Protein AF-A0A8H8MQQ3-F1 (afdb_monomer_lite)

Foldseek 3Di:
DQVLLVVLVVCVVVVPDPLVVLQVVLVVCLVVVVCVVHPDSLSSLLSNLVSCLVVVVLVSNVSSLVVNCVVPVLDPSSLLSVLSSCVSVVVLVVSLVSLVCSCVPPNVLDPSSLVSNLVSCVVVVVLVVSLVSLVVVCVVVVVPPVSVVVSVVSVVVVVVVVVDDDDDDD

Radius of gyration: 18.77 Å; chains: 1; bounding box: 39×36×60 Å

Sequence (170 aa):
MTEVLQQFATYRSHGTRSSAEIVRWGEPLLESGKYTKGEDPWAFLEQLAFAALDTGRMDIADDCLVLLDAQFPDSPRVTVLKGQRLEADNMLQDALKMYVYYLTKEDESCVPVRKRLIATLRSLGKITEAAEELTKYLDTFYADVEGWMELADMYNECNMQVLSPCPFIS

pLDDT: mean 91.85, std 11.96, range [43.81, 98.44]

Secondary structure (DSSP, 8-state):
-HHHHHHHHHHHHHT---HHHHHHHHHHHHHTTGGGGSS-HHHHHHHHHHHHHHHT-HHHHHHHHHHHHHH-TT-HHHHHHHHHHHHHTT-HHHHHHHHHHHHHHT-TT-HHHHHHHHHHHHHTT-HHHHHHHHHHHHHH-TT-HHHHHHHHHHHHHHHHHHHS------

Structure (mmCIF, N/CA/C/O backbone):
data_AF-A0A8H8MQQ3-F1
#
_entry.id   AF-A0A8H8MQQ3-F1
#
loop_
_atom_site.group_PDB
_atom_site.id
_atom_site.type_symbol
_atom_site.label_atom_id
_atom_site.label_alt_id
_atom_site.label_comp_id
_atom_site.label_asym_id
_atom_site.label_entity_id
_atom_site.label_seq_id
_atom_site.pdbx_PDB_ins_code
_atom_site.Cartn_x
_atom_site.Cartn_y
_atom_site.Cartn_z
_atom_site.occupancy
_atom_site.B_iso_or_equiv
_atom_site.auth_seq_id
_atom_site.auth_comp_id
_atom_site.auth_asym_id
_atom_site.auth_atom_id
_atom_site.pdbx_PDB_model_num
ATOM 1 N N . MET A 1 1 ? -21.493 -8.073 17.291 1.00 60.22 1 MET A N 1
ATOM 2 C CA . MET A 1 1 ? -20.473 -6.994 17.354 1.00 60.22 1 MET A CA 1
ATOM 3 C C . MET A 1 1 ? -19.077 -7.571 17.527 1.00 60.22 1 MET A C 1
ATOM 5 O O . MET A 1 1 ? -18.267 -7.378 16.638 1.00 60.22 1 MET A O 1
ATOM 9 N N . THR A 1 2 ? -18.817 -8.339 18.589 1.00 75.25 2 THR A N 1
ATOM 10 C CA . THR A 1 2 ? -17.633 -9.218 18.686 1.00 75.25 2 THR A CA 1
ATOM 11 C C . THR A 1 2 ? -17.554 -10.208 17.523 1.00 75.25 2 THR A C 1
ATOM 13 O O . THR A 1 2 ? -16.483 -10.417 16.976 1.00 75.25 2 THR A O 1
ATOM 16 N N . GLU A 1 3 ? -18.703 -10.712 17.069 1.00 85.69 3 GLU A N 1
ATOM 17 C CA . GLU A 1 3 ? -18.803 -11.606 15.906 1.00 85.69 3 GLU A CA 1
ATOM 18 C C . GLU A 1 3 ? -18.238 -11.003 14.606 1.00 85.69 3 GLU A C 1
ATOM 20 O O . GLU A 1 3 ? -17.522 -11.688 13.888 1.00 85.69 3 GLU A O 1
ATOM 25 N N . VAL A 1 4 ? -18.459 -9.706 14.339 1.00 88.88 4 VAL A N 1
ATOM 26 C CA . VAL A 1 4 ? -17.914 -9.026 13.144 1.00 88.88 4 VAL A CA 1
ATOM 27 C C . VAL A 1 4 ? -16.392 -8.919 13.233 1.00 88.88 4 VAL A C 1
ATOM 29 O O . VAL A 1 4 ? -15.690 -9.220 12.274 1.00 88.88 4 VAL A O 1
ATOM 32 N N . LEU A 1 5 ? -15.863 -8.542 14.402 1.00 88.69 5 LEU A N 1
ATOM 33 C CA . LEU A 1 5 ? -14.416 -8.467 14.626 1.00 88.69 5 LEU A CA 1
ATOM 34 C C . LEU A 1 5 ? -13.755 -9.851 14.504 1.00 88.69 5 LEU A C 1
ATOM 36 O O . LEU A 1 5 ? -12.668 -9.969 13.939 1.00 88.69 5 LEU A O 1
ATOM 40 N N . GLN A 1 6 ? -14.432 -10.902 14.970 1.00 89.50 6 GLN A N 1
ATOM 41 C CA . GLN A 1 6 ? -13.978 -12.285 14.842 1.00 89.50 6 GLN A CA 1
ATOM 42 C C . GLN A 1 6 ? -14.044 -12.787 13.391 1.00 89.50 6 GLN A C 1
ATOM 44 O O . GLN A 1 6 ? -13.129 -13.467 12.920 1.00 89.50 6 GLN A O 1
ATOM 49 N N . GLN A 1 7 ? -15.082 -12.407 12.648 1.00 91.38 7 GLN A N 1
ATOM 50 C CA . GLN A 1 7 ? -15.190 -12.682 11.217 1.00 91.38 7 GLN A CA 1
ATOM 51 C C . GLN A 1 7 ? -14.057 -12.000 10.443 1.00 91.38 7 GLN A C 1
ATOM 53 O O . GLN A 1 7 ? -13.408 -12.632 9.614 1.00 91.38 7 GLN A O 1
ATOM 58 N N . PHE A 1 8 ? -13.746 -10.744 10.761 1.00 91.75 8 PHE A N 1
ATOM 59 C CA . PHE A 1 8 ? -12.646 -10.006 10.139 1.00 91.75 8 PHE A CA 1
ATOM 60 C C . PHE A 1 8 ? -11.291 -10.655 10.436 1.00 91.75 8 PHE A C 1
ATOM 62 O O . PHE A 1 8 ? -10.479 -10.819 9.526 1.00 91.75 8 PHE A O 1
ATOM 69 N N . ALA A 1 9 ? -11.073 -11.109 11.674 1.00 89.19 9 ALA A N 1
ATOM 70 C CA . ALA A 1 9 ? -9.895 -11.897 12.031 1.00 89.19 9 ALA A CA 1
ATOM 71 C C . ALA A 1 9 ? -9.800 -13.202 11.220 1.00 89.19 9 ALA A C 1
ATOM 73 O O . ALA A 1 9 ? -8.718 -13.561 10.760 1.00 89.19 9 ALA A O 1
ATOM 74 N N . THR A 1 10 ? -10.936 -13.859 10.973 1.00 91.62 10 THR A N 1
ATOM 75 C CA . THR A 1 10 ? -11.012 -15.058 10.124 1.00 91.62 10 THR A CA 1
ATOM 76 C C . THR A 1 10 ? -10.678 -14.740 8.665 1.00 91.62 10 THR A C 1
ATOM 78 O O . THR A 1 10 ? -9.965 -15.503 8.018 1.00 91.62 10 THR A O 1
ATOM 81 N N . TYR A 1 11 ? -11.137 -13.602 8.138 1.00 91.25 11 TYR A N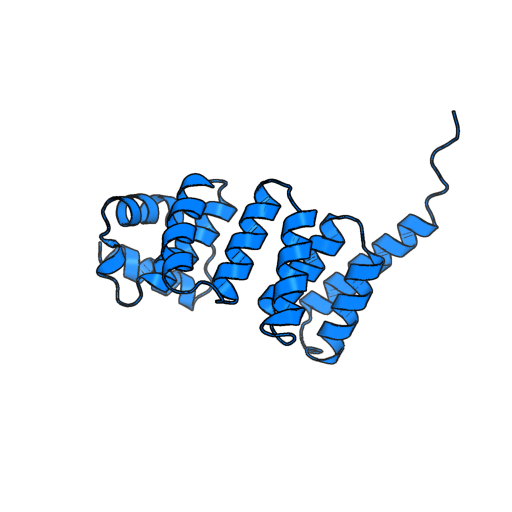 1
ATOM 82 C CA . TYR A 1 11 ? -10.764 -13.156 6.793 1.00 91.25 11 TYR A CA 1
ATOM 83 C C . TYR A 1 11 ? -9.257 -12.926 6.677 1.00 91.25 11 TYR A C 1
ATOM 85 O O . TYR A 1 11 ? -8.656 -13.358 5.697 1.00 91.25 11 TYR A O 1
ATOM 93 N N . ARG A 1 12 ? -8.626 -12.326 7.695 1.00 88.38 12 ARG A N 1
ATOM 94 C CA . ARG A 1 12 ? -7.167 -12.139 7.725 1.00 88.38 12 ARG A CA 1
ATOM 95 C C . ARG A 1 12 ? -6.417 -13.468 7.737 1.00 88.38 12 ARG A C 1
ATOM 97 O O . ARG A 1 12 ? -5.470 -13.622 6.975 1.00 88.38 12 ARG A O 1
ATOM 104 N N . SER A 1 13 ? -6.842 -14.432 8.558 1.00 88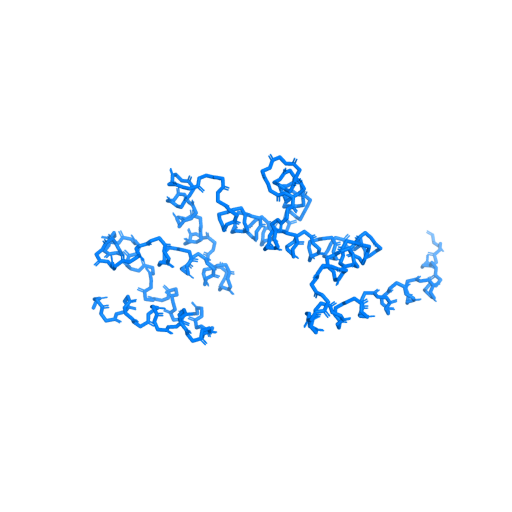.69 13 SER A N 1
ATOM 105 C CA . SER A 1 13 ? -6.141 -15.718 8.676 1.00 88.69 13 SER A CA 1
ATOM 106 C C . SER A 1 13 ? -6.216 -16.578 7.412 1.00 88.69 13 SER A C 1
ATOM 108 O O . SER A 1 13 ? -5.302 -17.358 7.161 1.00 88.69 13 SER A O 1
ATOM 110 N N . HIS A 1 14 ? -7.271 -16.420 6.609 1.00 89.12 14 HIS A N 1
ATOM 111 C CA . HIS A 1 14 ? -7.460 -17.156 5.356 1.00 89.12 14 HIS A CA 1
ATOM 112 C C . HIS A 1 14 ? -7.056 -16.361 4.105 1.00 89.12 14 HIS A C 1
ATOM 114 O O . HIS A 1 14 ? -7.147 -16.891 3.001 1.00 89.12 14 HIS A O 1
ATOM 120 N N . GLY A 1 15 ? -6.639 -15.097 4.246 1.00 84.12 15 GLY A N 1
ATOM 121 C CA . GLY A 1 15 ? -6.351 -14.224 3.102 1.00 84.12 15 GLY A CA 1
ATOM 122 C C . GLY A 1 15 ? -7.586 -13.890 2.254 1.00 84.12 15 GLY A C 1
ATOM 123 O O . GLY A 1 15 ? -7.463 -13.597 1.066 1.00 84.12 15 GLY A O 1
ATOM 124 N N . THR A 1 16 ? -8.789 -13.949 2.832 1.00 87.69 16 THR A N 1
ATOM 125 C CA . THR A 1 16 ? -10.043 -13.708 2.109 1.00 87.69 16 THR A CA 1
ATOM 126 C C . THR A 1 16 ? -10.190 -12.228 1.764 1.00 87.69 16 THR A C 1
ATOM 128 O O . THR A 1 16 ? -10.300 -11.380 2.653 1.00 87.69 16 THR A O 1
ATOM 131 N N . ARG A 1 17 ? -10.277 -11.909 0.468 1.00 85.12 17 ARG A N 1
ATOM 132 C CA . ARG A 1 17 ? -10.558 -10.547 -0.004 1.00 85.12 17 ARG A CA 1
ATOM 133 C C . ARG A 1 17 ? -12.067 -10.291 -0.010 1.00 85.12 17 ARG A C 1
ATOM 135 O O . ARG A 1 17 ? -12.767 -10.742 -0.909 1.00 85.12 17 ARG A O 1
ATOM 142 N N . SER A 1 18 ? -12.564 -9.563 0.991 1.00 93.00 18 SER A N 1
ATOM 143 C CA . SER A 1 18 ? -13.975 -9.146 1.093 1.00 93.00 18 SER A CA 1
ATOM 144 C C . SER A 1 18 ? -14.094 -7.646 1.394 1.00 93.00 18 SER A C 1
ATOM 146 O O . SER A 1 18 ? -14.719 -7.226 2.367 1.00 93.00 18 SER A O 1
ATOM 148 N N . SER A 1 19 ? -13.441 -6.812 0.577 1.00 95.00 19 SER A N 1
ATOM 149 C CA . SER A 1 19 ? -13.251 -5.379 0.856 1.00 95.00 19 SER A CA 1
ATOM 150 C C . SER A 1 19 ? -14.577 -4.624 1.047 1.00 95.00 19 SER A C 1
ATOM 152 O O . SER A 1 19 ? -14.720 -3.858 1.996 1.00 95.00 19 SER A O 1
ATOM 154 N N . ALA A 1 20 ? -15.594 -4.914 0.228 1.00 95.44 20 ALA A N 1
ATOM 155 C CA . ALA A 1 20 ? -16.914 -4.287 0.348 1.00 95.44 20 ALA A CA 1
ATOM 156 C C . ALA A 1 20 ? -17.636 -4.633 1.664 1.00 95.44 20 ALA A C 1
ATOM 158 O O . ALA A 1 20 ? -18.256 -3.763 2.276 1.00 95.44 20 ALA A O 1
ATOM 159 N N . GLU A 1 21 ? -17.556 -5.885 2.128 1.00 95.56 21 GLU A N 1
ATOM 160 C CA . GLU A 1 21 ? -18.148 -6.275 3.414 1.00 95.56 21 GLU A CA 1
ATOM 161 C C . GLU A 1 21 ? -17.365 -5.694 4.589 1.00 95.56 21 GLU A C 1
ATOM 163 O O . GLU A 1 21 ? -17.971 -5.236 5.558 1.00 95.56 21 GLU A O 1
ATOM 168 N N . ILE A 1 22 ? -16.031 -5.695 4.493 1.00 96.50 22 ILE A N 1
ATOM 169 C CA . ILE A 1 22 ? -15.155 -5.143 5.526 1.00 96.50 22 ILE A CA 1
ATOM 170 C C . ILE A 1 22 ? -15.475 -3.667 5.745 1.00 96.50 22 ILE A C 1
ATOM 172 O O . ILE A 1 22 ? -15.659 -3.255 6.884 1.00 96.50 22 ILE A O 1
ATOM 176 N N . VAL A 1 23 ? -15.620 -2.888 4.673 1.00 97.38 23 VAL A N 1
ATOM 177 C CA . VAL A 1 23 ? -16.010 -1.476 4.772 1.00 97.38 23 VAL A CA 1
ATOM 178 C C . VAL A 1 23 ? -17.417 -1.334 5.340 1.00 97.38 23 VAL A C 1
ATOM 180 O O . VAL A 1 23 ? -17.602 -0.636 6.334 1.00 97.38 23 VAL A O 1
ATOM 183 N N . ARG A 1 24 ? -18.395 -2.063 4.784 1.00 96.69 24 ARG A N 1
ATOM 184 C CA . ARG A 1 24 ? -19.802 -1.995 5.211 1.00 96.69 24 ARG A CA 1
ATOM 185 C C . ARG A 1 24 ? -19.983 -2.218 6.713 1.00 96.69 24 ARG A C 1
ATOM 187 O O . ARG A 1 24 ? -20.812 -1.556 7.333 1.00 96.69 24 ARG A O 1
ATOM 194 N N . TRP A 1 25 ? -19.271 -3.187 7.284 1.00 95.75 25 TRP A N 1
ATOM 195 C CA . TRP A 1 25 ? -19.401 -3.528 8.702 1.00 95.75 25 TRP A CA 1
ATOM 196 C C . TRP A 1 25 ? -18.345 -2.860 9.589 1.00 95.75 25 TRP A C 1
ATOM 198 O O . TRP A 1 25 ? -18.560 -2.738 10.795 1.00 95.75 25 TRP A O 1
ATOM 208 N N . GLY A 1 26 ? -17.226 -2.426 9.013 1.00 96.62 26 GLY A N 1
ATOM 209 C CA . GLY A 1 26 ? -16.125 -1.776 9.714 1.00 96.62 26 GLY A CA 1
ATOM 210 C C . GLY A 1 26 ? -16.357 -0.290 9.967 1.00 96.62 26 GLY A C 1
ATOM 211 O O . GLY A 1 26 ? -16.043 0.179 11.057 1.00 96.62 26 GLY A O 1
ATOM 212 N N . GLU A 1 27 ? -16.974 0.431 9.028 1.00 97.12 27 GLU A N 1
ATOM 213 C CA . GLU A 1 27 ? -17.255 1.870 9.154 1.00 97.12 27 GLU A CA 1
ATOM 214 C C . GLU A 1 27 ? -18.047 2.207 10.436 1.00 97.12 27 GLU A C 1
ATOM 216 O O . GLU A 1 27 ? -17.534 2.969 11.260 1.00 97.12 27 GLU A O 1
ATOM 221 N N . PRO A 1 28 ? -19.184 1.548 10.756 1.00 96.75 28 PRO A N 1
ATOM 222 C CA . PRO A 1 28 ? -19.896 1.829 12.006 1.00 96.75 28 PRO A CA 1
ATOM 223 C C . PRO A 1 28 ? -19.086 1.499 13.272 1.00 96.75 28 PRO A C 1
ATOM 225 O O . PRO A 1 28 ? -19.346 2.037 14.353 1.00 96.75 28 PRO A O 1
ATOM 228 N N . LEU A 1 29 ? -18.131 0.564 13.189 1.00 96.38 29 LEU A N 1
ATOM 229 C CA . LEU A 1 29 ? -17.261 0.205 14.314 1.00 96.38 29 LEU A CA 1
ATOM 230 C C . LEU A 1 29 ? -16.168 1.249 14.537 1.00 96.38 29 LEU A C 1
ATOM 232 O O . LEU A 1 29 ? -15.849 1.507 15.701 1.00 96.38 29 LEU A O 1
ATOM 236 N N . LEU A 1 30 ? -15.644 1.835 13.457 1.00 97.06 30 LEU A N 1
ATOM 237 C CA . LEU A 1 30 ? -14.709 2.956 13.480 1.00 97.06 30 LEU A CA 1
ATOM 238 C C . LEU A 1 30 ? -15.377 4.196 14.086 1.00 97.06 30 LEU A C 1
ATOM 240 O O . LEU A 1 30 ? -14.929 4.665 15.129 1.00 97.06 30 LEU A O 1
ATOM 244 N N . GLU A 1 31 ? -16.510 4.635 13.526 1.00 96.50 31 GLU A N 1
ATOM 245 C CA . GLU A 1 31 ? -17.246 5.828 13.981 1.00 96.50 31 GLU A CA 1
ATOM 246 C C . GLU A 1 31 ? -17.661 5.738 15.454 1.00 96.50 31 GLU A C 1
ATOM 248 O O . GLU A 1 31 ? -17.594 6.705 16.211 1.00 96.50 31 GLU A O 1
ATOM 253 N N . SER A 1 32 ? -18.095 4.550 15.886 1.00 95.44 32 SER A N 1
ATOM 254 C CA . SER A 1 32 ? -18.521 4.340 17.271 1.00 95.44 32 SER A CA 1
ATOM 255 C C . SER A 1 32 ? -17.372 4.048 18.242 1.00 95.44 32 SER A C 1
ATOM 257 O O . SER A 1 32 ? -17.629 3.859 19.434 1.00 95.44 32 SER A O 1
ATOM 259 N N . GLY A 1 33 ? -16.129 3.942 17.758 1.00 94.75 33 GLY A N 1
ATOM 260 C CA . GLY A 1 33 ? -14.947 3.587 18.551 1.00 94.75 33 GLY A CA 1
ATOM 261 C C . GLY A 1 33 ? -14.963 2.160 19.114 1.00 94.75 33 GLY A C 1
ATOM 262 O O . GLY A 1 33 ? -14.107 1.787 19.918 1.00 94.75 33 GLY A O 1
ATOM 263 N N . LYS A 1 34 ? -15.942 1.330 18.731 1.00 94.25 34 LYS A N 1
ATOM 264 C CA . LYS A 1 34 ? -16.151 -0.009 19.309 1.00 94.25 34 LYS A CA 1
ATOM 265 C C . LYS A 1 34 ? -15.146 -1.040 18.810 1.00 94.25 34 LYS A C 1
ATOM 267 O O . LYS A 1 34 ? -15.040 -2.099 19.426 1.00 94.25 34 LYS A O 1
ATOM 272 N N . TYR A 1 35 ? -14.395 -0.729 17.754 1.00 93.44 35 TYR A N 1
ATOM 273 C CA . TYR A 1 35 ? -13.282 -1.554 17.282 1.00 93.44 35 TYR A CA 1
ATOM 274 C C . TYR A 1 35 ? -12.224 -1.806 18.373 1.00 93.44 35 TYR A C 1
ATOM 276 O O . TYR A 1 35 ? -11.627 -2.878 18.412 1.00 93.44 35 TYR A O 1
ATOM 284 N N . THR A 1 36 ? -12.076 -0.877 19.325 1.00 93.38 36 THR A N 1
ATOM 285 C CA . THR A 1 36 ? -11.182 -0.986 20.496 1.00 93.38 36 THR A CA 1
ATOM 286 C C . THR A 1 36 ? -11.499 -2.160 21.425 1.00 93.38 36 THR A C 1
ATOM 288 O O . THR A 1 36 ? -10.664 -2.542 22.237 1.00 93.38 36 THR A O 1
ATOM 291 N N . LYS A 1 37 ? -12.698 -2.747 21.318 1.00 89.88 37 LYS A N 1
ATOM 292 C CA . LYS A 1 37 ? -13.113 -3.919 22.104 1.00 89.88 37 LYS A CA 1
ATOM 293 C C . LYS A 1 37 ? -12.653 -5.249 21.501 1.00 89.88 37 LYS A C 1
ATOM 295 O O . LYS A 1 37 ? -12.932 -6.293 22.087 1.00 89.88 37 LYS A O 1
ATOM 300 N N . GLY A 1 38 ? -12.045 -5.229 20.315 1.00 86.56 38 GLY A N 1
ATOM 301 C CA . GLY A 1 38 ? -11.443 -6.410 19.704 1.00 86.56 38 GLY A CA 1
ATOM 302 C C . GLY A 1 38 ? -10.122 -6.788 20.366 1.00 86.56 38 GLY A C 1
ATOM 303 O O . GLY A 1 38 ? -9.502 -5.970 21.036 1.00 86.56 38 GLY A O 1
ATOM 304 N N . GLU A 1 39 ? -9.681 -8.026 20.144 1.00 87.50 39 GLU A N 1
ATOM 305 C CA . GLU A 1 39 ? -8.377 -8.504 20.631 1.00 87.50 39 GLU A CA 1
ATOM 306 C C . GLU A 1 39 ? -7.208 -7.750 19.986 1.00 87.50 39 GLU A C 1
ATOM 308 O O . GLU A 1 39 ? -6.208 -7.483 20.645 1.00 87.50 39 GLU A O 1
ATOM 313 N N . ASP A 1 40 ? -7.359 -7.374 18.713 1.00 91.94 40 ASP A N 1
ATOM 314 C CA . ASP A 1 40 ? -6.367 -6.610 17.960 1.00 91.94 40 ASP A CA 1
ATOM 315 C C . ASP A 1 40 ? -7.043 -5.449 17.205 1.00 91.94 40 ASP A C 1
ATOM 317 O O . ASP A 1 40 ? -7.497 -5.614 16.061 1.00 91.94 40 ASP A O 1
ATOM 321 N N . PRO A 1 41 ? -7.180 -4.277 17.853 1.00 95.06 41 PRO A N 1
ATOM 322 C CA . PRO A 1 41 ? -7.809 -3.113 17.240 1.00 95.06 41 PRO A CA 1
ATOM 323 C C . PRO A 1 41 ? -6.969 -2.520 16.103 1.00 95.06 41 PRO A C 1
ATOM 325 O O . PRO A 1 41 ? -7.530 -1.914 15.193 1.00 95.06 41 PRO A O 1
ATOM 328 N N . TRP A 1 42 ? -5.650 -2.715 16.111 1.00 95.94 42 TRP A N 1
ATOM 329 C CA . TRP A 1 42 ? -4.753 -2.166 15.095 1.00 95.94 42 TRP A CA 1
ATOM 330 C C . TRP A 1 42 ? -4.817 -2.984 13.809 1.00 95.94 42 TRP A C 1
ATOM 332 O O . TRP A 1 42 ? -5.000 -2.412 12.739 1.00 95.94 42 TRP A O 1
ATOM 342 N N . ALA A 1 43 ? -4.816 -4.317 13.904 1.00 94.31 43 ALA A N 1
ATOM 343 C CA . ALA A 1 43 ? -5.051 -5.172 12.740 1.00 94.31 43 ALA A CA 1
ATOM 344 C C . ALA A 1 43 ? -6.443 -4.961 12.127 1.00 94.31 43 ALA A C 1
ATOM 346 O O . ALA A 1 43 ? -6.617 -5.123 10.918 1.00 94.31 43 ALA A O 1
ATOM 347 N N . PHE A 1 44 ? -7.444 -4.600 12.940 1.00 95.75 44 PHE A N 1
ATOM 348 C CA . PHE A 1 44 ? -8.739 -4.157 12.424 1.00 95.75 44 PHE A CA 1
ATOM 349 C C . PHE A 1 44 ? -8.607 -2.869 11.602 1.00 95.75 44 PHE A C 1
ATOM 351 O O . PHE A 1 44 ? -9.096 -2.840 10.475 1.00 95.75 44 PHE A O 1
ATOM 358 N N . LEU A 1 45 ? -7.945 -1.837 12.137 1.00 97.62 45 LEU A N 1
ATOM 359 C CA . LEU A 1 45 ? -7.762 -0.560 11.439 1.00 97.62 45 LEU A CA 1
ATOM 360 C C . LEU A 1 45 ? -6.966 -0.732 10.142 1.00 97.62 45 LEU A C 1
ATOM 362 O O . LEU A 1 45 ? -7.369 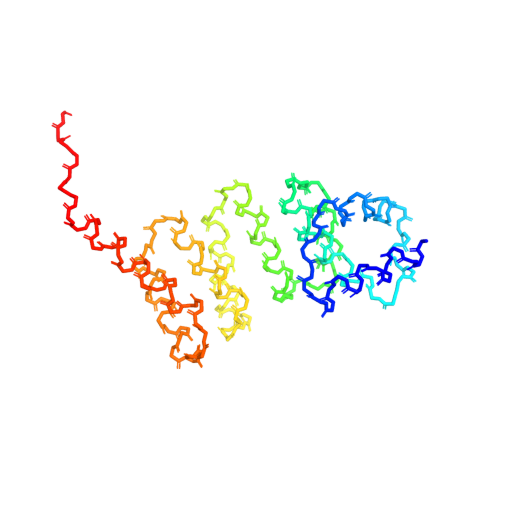-0.198 9.116 1.00 97.62 45 LEU A O 1
ATOM 366 N N . GLU A 1 46 ? -5.889 -1.521 10.154 1.00 96.38 46 GLU A N 1
ATOM 367 C CA . GLU A 1 46 ? -5.114 -1.833 8.947 1.00 96.38 46 GLU A CA 1
ATOM 368 C C . GLU A 1 46 ? -5.986 -2.509 7.882 1.00 96.38 46 GLU A C 1
ATOM 370 O O . GLU A 1 46 ? -6.006 -2.091 6.725 1.00 96.38 46 GLU A O 1
ATOM 375 N N . GLN A 1 47 ? -6.748 -3.538 8.268 1.00 96.00 47 GLN A N 1
ATOM 376 C CA . GLN A 1 47 ? -7.625 -4.252 7.341 1.00 96.00 47 GLN A CA 1
ATOM 377 C C . GLN A 1 47 ? -8.730 -3.351 6.783 1.00 96.00 47 GLN A C 1
ATOM 379 O O . GLN A 1 47 ? -9.042 -3.437 5.595 1.00 96.00 47 GLN A O 1
ATOM 384 N N . LEU A 1 48 ? -9.319 -2.500 7.626 1.00 97.50 48 LEU A N 1
ATOM 385 C CA . LEU A 1 48 ? -10.331 -1.542 7.202 1.00 97.50 48 LEU A CA 1
ATOM 386 C C . LEU A 1 48 ? -9.737 -0.505 6.244 1.00 97.50 48 LEU A C 1
ATOM 388 O O . LEU A 1 48 ? -10.350 -0.239 5.218 1.00 97.50 48 LEU A O 1
ATOM 392 N N . ALA A 1 49 ? -8.531 0.002 6.515 1.00 97.88 49 ALA A N 1
ATOM 393 C CA . ALA A 1 49 ? -7.840 0.943 5.638 1.00 97.88 49 ALA A CA 1
ATOM 394 C C . ALA A 1 49 ? -7.570 0.342 4.248 1.00 97.88 49 ALA A C 1
ATOM 396 O O . ALA A 1 49 ? -7.912 0.956 3.240 1.00 97.88 49 ALA A O 1
ATOM 397 N N . PHE A 1 50 ? -7.038 -0.884 4.168 1.00 96.19 50 PHE A N 1
ATOM 398 C CA . PHE A 1 50 ? -6.837 -1.560 2.878 1.00 96.19 50 PHE A CA 1
ATOM 399 C C . PHE A 1 50 ? -8.157 -1.804 2.137 1.00 96.19 50 PHE A C 1
ATOM 401 O O . PHE A 1 50 ? -8.248 -1.563 0.934 1.00 96.19 50 PHE A O 1
ATOM 408 N N . ALA A 1 51 ? -9.198 -2.246 2.845 1.00 97.19 51 ALA A N 1
ATOM 409 C CA . ALA A 1 51 ? -10.512 -2.462 2.250 1.00 97.19 51 ALA A CA 1
ATOM 410 C C . ALA A 1 51 ? -11.160 -1.153 1.759 1.00 97.19 51 ALA A C 1
ATOM 412 O O . ALA A 1 51 ? -11.854 -1.138 0.739 1.00 97.19 51 ALA A O 1
ATOM 413 N N . ALA A 1 52 ? -10.920 -0.052 2.467 1.00 98.00 52 ALA A N 1
ATOM 414 C CA . ALA A 1 52 ? -11.377 1.279 2.103 1.00 98.00 52 ALA A CA 1
ATOM 415 C C . ALA A 1 52 ? -10.669 1.790 0.837 1.00 98.00 52 ALA A C 1
ATOM 417 O O . ALA A 1 52 ? -11.347 2.218 -0.097 1.00 98.00 52 ALA A O 1
ATOM 418 N N . LEU A 1 53 ? -9.342 1.630 0.741 1.00 96.75 53 LEU A N 1
ATOM 419 C CA . LEU A 1 53 ? -8.578 1.923 -0.481 1.00 96.75 53 LEU A CA 1
ATOM 420 C C . LEU A 1 53 ? -9.092 1.107 -1.680 1.00 96.75 53 LEU A C 1
ATOM 422 O O . LEU A 1 53 ? -9.384 1.671 -2.731 1.00 96.75 53 LEU A O 1
ATOM 426 N N . ASP A 1 54 ? -9.291 -0.202 -1.498 1.00 95.31 54 ASP A N 1
ATOM 427 C CA . ASP A 1 54 ? -9.816 -1.118 -2.522 1.00 95.31 54 ASP A CA 1
ATOM 428 C C . ASP A 1 54 ? -11.198 -0.717 -3.066 1.00 95.31 54 ASP A C 1
ATOM 430 O O . ASP A 1 54 ? -11.529 -1.000 -4.217 1.00 95.31 54 ASP A O 1
ATOM 434 N N . THR A 1 55 ? -12.036 -0.116 -2.221 1.00 96.69 55 THR A N 1
ATOM 435 C CA . THR A 1 55 ? -13.421 0.256 -2.558 1.00 96.69 55 THR A CA 1
ATOM 436 C C . THR A 1 55 ? -13.574 1.731 -2.920 1.00 96.69 55 THR A C 1
ATOM 438 O O . THR A 1 55 ? -14.682 2.176 -3.216 1.00 96.69 55 THR A O 1
ATOM 441 N N . GLY A 1 56 ? -12.479 2.493 -2.913 1.00 95.88 56 GLY A N 1
ATOM 442 C CA . GLY A 1 56 ? -12.480 3.918 -3.224 1.00 95.88 56 GLY A CA 1
ATOM 443 C C . GLY A 1 56 ? -12.978 4.826 -2.089 1.00 95.88 56 GLY A C 1
ATOM 444 O O . GLY A 1 56 ? -13.200 6.014 -2.318 1.00 95.88 56 GLY A O 1
ATOM 445 N N . ARG A 1 57 ? -13.169 4.301 -0.873 1.00 97.75 57 ARG A N 1
ATOM 446 C CA . ARG A 1 57 ? -13.605 5.058 0.315 1.00 97.75 57 ARG A CA 1
ATOM 447 C C . ARG A 1 57 ? -12.414 5.705 1.022 1.00 97.75 57 ARG A C 1
ATOM 449 O O . ARG A 1 57 ? -11.994 5.273 2.092 1.00 97.75 57 ARG A O 1
ATOM 456 N N . MET A 1 58 ? -11.845 6.732 0.393 1.00 97.75 58 MET A N 1
ATOM 457 C CA . MET A 1 58 ? -10.643 7.410 0.899 1.00 97.75 58 MET A CA 1
ATOM 458 C C . MET A 1 58 ? -10.846 8.069 2.265 1.00 97.75 58 MET A C 1
ATOM 460 O O . MET A 1 58 ? -9.921 8.095 3.064 1.00 97.75 58 MET A O 1
ATOM 464 N N . ASP A 1 59 ? -12.064 8.523 2.551 1.00 97.88 59 ASP A N 1
ATOM 465 C CA . ASP A 1 59 ? -12.470 9.077 3.842 1.00 97.88 59 ASP A CA 1
ATOM 466 C C . ASP A 1 59 ? -12.207 8.101 5.000 1.00 97.88 59 ASP A C 1
ATOM 468 O O . ASP A 1 59 ? -11.539 8.445 5.971 1.00 97.88 59 ASP A O 1
ATOM 472 N N . ILE A 1 60 ? -12.633 6.844 4.849 1.00 98.31 60 ILE A N 1
ATOM 473 C CA . ILE A 1 60 ? -12.419 5.802 5.865 1.00 98.31 60 ILE A CA 1
ATOM 474 C C . ILE A 1 60 ? -10.936 5.423 5.960 1.00 98.31 60 ILE A C 1
ATOM 476 O O . ILE A 1 60 ? -10.425 5.157 7.053 1.00 98.31 60 ILE A O 1
ATOM 480 N N . ALA A 1 61 ? -10.242 5.364 4.818 1.00 98.25 61 ALA A N 1
ATOM 481 C CA . ALA A 1 61 ? -8.815 5.060 4.785 1.00 98.25 61 ALA A CA 1
ATOM 482 C C . ALA A 1 61 ? -8.002 6.124 5.540 1.00 98.25 61 ALA A C 1
ATOM 484 O O . ALA A 1 61 ? -7.130 5.766 6.333 1.00 98.25 61 ALA A O 1
ATOM 485 N N . ASP A 1 62 ? -8.327 7.402 5.337 1.00 98.25 62 ASP A N 1
ATOM 486 C CA . ASP A 1 62 ? -7.676 8.543 5.980 1.00 98.25 62 ASP A CA 1
ATOM 487 C C . ASP A 1 62 ? -7.932 8.551 7.498 1.00 98.25 62 ASP A C 1
ATOM 489 O O . ASP A 1 62 ? -6.982 8.682 8.274 1.00 98.25 62 ASP A O 1
ATOM 493 N N . ASP A 1 63 ? -9.167 8.290 7.943 1.00 98.31 63 ASP A N 1
ATOM 494 C CA . ASP A 1 63 ? -9.496 8.169 9.373 1.00 98.31 63 ASP A CA 1
ATOM 495 C C . ASP A 1 63 ? -8.699 7.046 10.058 1.00 98.31 63 ASP A C 1
ATOM 497 O O . ASP A 1 63 ? -8.148 7.21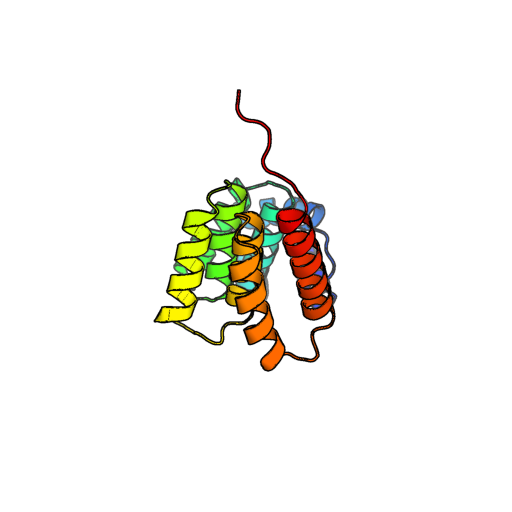6 11.152 1.00 98.31 63 ASP A O 1
ATOM 501 N N . CYS A 1 64 ? -8.591 5.888 9.401 1.00 98.31 64 CYS A N 1
ATOM 502 C CA . CYS A 1 64 ? -7.799 4.769 9.904 1.00 98.31 64 CYS A CA 1
ATOM 503 C C . CYS A 1 64 ? -6.299 5.104 9.925 1.00 98.31 64 CYS A C 1
ATOM 505 O O . CYS A 1 64 ? -5.609 4.774 10.892 1.00 98.31 64 CYS A O 1
ATOM 507 N N . LEU A 1 65 ? -5.795 5.774 8.885 1.00 97.88 65 LEU A N 1
ATOM 508 C CA . LEU A 1 65 ? -4.402 6.201 8.774 1.00 97.88 65 LEU A CA 1
ATOM 509 C C . LEU A 1 65 ? -4.006 7.175 9.880 1.00 97.88 65 LEU A C 1
ATOM 511 O O . LEU A 1 65 ? -2.940 6.996 10.458 1.00 97.88 65 LEU A O 1
ATOM 515 N N . VAL A 1 66 ? -4.851 8.151 10.226 1.00 98.00 66 VAL A N 1
ATOM 516 C CA . VAL A 1 66 ? -4.581 9.089 11.331 1.00 98.00 66 VAL A CA 1
ATOM 517 C C . VAL A 1 66 ? -4.341 8.339 12.643 1.00 98.00 66 VAL A C 1
ATOM 519 O O . VAL A 1 66 ? -3.393 8.635 13.371 1.00 98.00 66 VAL A O 1
ATOM 522 N N . LEU A 1 67 ? -5.174 7.339 12.937 1.00 98.06 67 LEU A N 1
ATOM 523 C CA . LEU A 1 67 ? -5.070 6.544 14.162 1.00 98.06 67 LEU A CA 1
ATOM 524 C C . LEU A 1 67 ? -3.841 5.629 14.158 1.00 98.06 67 LEU A C 1
ATOM 526 O O . LEU A 1 67 ? -3.150 5.515 15.171 1.00 98.06 67 LEU A O 1
ATOM 530 N N . LEU A 1 68 ? -3.570 4.976 13.026 1.00 98.06 68 LEU A N 1
ATOM 531 C CA . LEU A 1 68 ? -2.423 4.085 12.870 1.00 98.06 68 LEU A CA 1
ATOM 532 C C . LEU A 1 68 ? -1.100 4.849 12.921 1.00 98.06 68 LEU A C 1
ATOM 534 O O . LEU A 1 68 ? -0.162 4.390 13.564 1.00 98.06 68 LEU A O 1
ATOM 538 N N . ASP A 1 69 ? -1.032 6.017 12.288 1.00 96.75 69 ASP A N 1
ATOM 539 C CA . ASP A 1 69 ? 0.172 6.841 12.238 1.00 96.75 69 ASP A CA 1
ATOM 540 C C . ASP A 1 69 ? 0.517 7.454 13.593 1.00 96.75 69 ASP A C 1
ATOM 542 O O . ASP A 1 69 ? 1.679 7.490 13.987 1.00 96.75 69 ASP A O 1
ATOM 546 N N . ALA A 1 70 ? -0.499 7.869 14.354 1.00 97.25 70 ALA A N 1
ATOM 547 C CA . ALA A 1 70 ? -0.299 8.356 15.714 1.00 97.25 70 ALA A CA 1
ATOM 548 C C . ALA A 1 70 ? 0.316 7.285 16.632 1.00 97.25 70 ALA A C 1
ATOM 550 O O . ALA A 1 70 ? 1.061 7.613 17.556 1.00 97.25 70 ALA A O 1
ATOM 551 N N . GLN A 1 71 ? 0.003 6.010 16.385 1.00 97.38 71 GLN A N 1
ATOM 552 C CA . GLN A 1 71 ? 0.480 4.894 17.194 1.00 97.38 71 GLN A CA 1
ATOM 553 C C . GLN A 1 71 ? 1.796 4.289 16.674 1.00 97.38 71 GLN A C 1
ATOM 555 O O . GLN A 1 71 ? 2.621 3.846 17.477 1.00 97.38 71 GLN A O 1
ATOM 560 N N . PHE A 1 72 ? 1.989 4.242 15.353 1.00 95.69 72 PHE A N 1
ATOM 561 C CA . PHE A 1 72 ? 3.089 3.541 14.685 1.00 95.69 72 PHE A CA 1
ATOM 562 C C . PHE A 1 72 ? 3.663 4.342 13.495 1.00 95.69 72 PHE A C 1
ATOM 564 O O . PHE A 1 72 ? 3.609 3.862 12.358 1.00 95.69 72 PHE A O 1
ATOM 571 N N . PRO A 1 73 ? 4.239 5.533 13.732 1.00 89.62 73 PRO A N 1
ATOM 572 C CA . PRO A 1 73 ? 4.600 6.474 12.666 1.00 89.62 73 PRO A CA 1
ATOM 573 C C . PRO A 1 73 ? 5.595 5.918 11.634 1.00 89.62 73 PRO A C 1
ATOM 575 O O . PRO A 1 73 ? 5.458 6.178 10.439 1.00 89.62 73 PRO A O 1
ATOM 578 N N . ASP A 1 74 ? 6.536 5.078 12.076 1.00 87.81 74 ASP A N 1
ATOM 579 C CA . ASP A 1 74 ? 7.611 4.521 11.236 1.00 87.81 74 ASP A CA 1
ATOM 580 C C . ASP A 1 74 ? 7.368 3.048 10.854 1.00 87.81 74 ASP A C 1
ATOM 582 O O . ASP A 1 74 ? 8.256 2.331 10.380 1.00 87.81 74 ASP A O 1
ATOM 586 N N . SER A 1 75 ? 6.144 2.551 11.066 1.00 95.31 75 SER A N 1
ATOM 587 C CA . SER A 1 75 ? 5.806 1.175 10.711 1.00 95.31 75 SER A CA 1
ATOM 588 C C . SER A 1 75 ? 5.843 0.981 9.193 1.00 95.31 75 SER A C 1
ATOM 590 O O . SER A 1 75 ? 5.271 1.786 8.445 1.00 95.31 75 SER A O 1
ATOM 592 N N . PRO A 1 76 ? 6.419 -0.133 8.702 1.00 95.62 76 PRO A N 1
ATOM 593 C CA . PRO A 1 76 ? 6.410 -0.437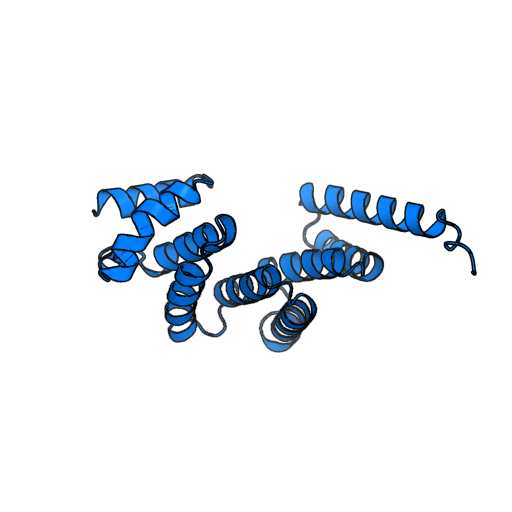 7.275 1.00 95.62 76 PRO A CA 1
ATOM 594 C C . PRO A 1 76 ? 4.981 -0.596 6.744 1.00 95.62 76 PRO A C 1
ATOM 596 O O . PRO A 1 76 ? 4.702 -0.251 5.598 1.00 95.62 76 PRO A O 1
ATOM 599 N N . ARG A 1 77 ? 4.043 -1.064 7.580 1.00 95.50 77 ARG A N 1
ATOM 600 C CA . ARG A 1 77 ? 2.634 -1.212 7.191 1.00 95.50 77 ARG A CA 1
ATOM 601 C C . ARG A 1 77 ? 1.939 0.137 7.027 1.00 95.50 77 ARG A C 1
ATOM 603 O O . ARG A 1 77 ? 1.222 0.333 6.050 1.00 95.50 77 ARG A O 1
ATOM 610 N N . VAL A 1 78 ? 2.200 1.075 7.940 1.00 96.88 78 VAL A N 1
ATOM 611 C CA . VAL A 1 78 ? 1.687 2.452 7.850 1.00 96.88 78 VAL A CA 1
ATOM 612 C C . VAL A 1 78 ? 2.287 3.161 6.638 1.00 96.88 78 VAL A C 1
ATOM 614 O O . VAL A 1 78 ? 1.561 3.806 5.887 1.00 96.88 78 VAL A O 1
ATOM 617 N N . THR A 1 79 ? 3.581 2.965 6.379 1.00 97.50 79 THR A N 1
ATOM 618 C CA . THR A 1 79 ? 4.261 3.503 5.191 1.00 97.50 79 THR A CA 1
ATOM 619 C C . THR A 1 79 ? 3.637 2.990 3.892 1.00 97.50 79 THR A C 1
ATOM 621 O O . THR A 1 79 ? 3.365 3.775 2.984 1.00 97.50 79 THR A O 1
ATOM 624 N N . VAL A 1 80 ? 3.359 1.684 3.800 1.00 97.94 80 VAL A N 1
ATOM 625 C CA . VAL A 1 80 ? 2.666 1.101 2.641 1.00 97.94 80 VAL A CA 1
ATOM 626 C C . VAL A 1 80 ? 1.281 1.724 2.460 1.00 97.94 80 VAL A C 1
ATOM 628 O O . VAL A 1 80 ? 0.986 2.175 1.355 1.00 97.94 80 VAL A O 1
ATOM 631 N N . LEU A 1 81 ? 0.472 1.819 3.522 1.00 97.50 81 LEU A N 1
ATOM 632 C CA . LEU A 1 81 ? -0.864 2.426 3.463 1.00 97.50 81 LEU A CA 1
ATOM 633 C C . LEU A 1 81 ? -0.818 3.896 3.022 1.00 97.50 81 LEU A C 1
ATOM 635 O O . LEU A 1 81 ? -1.565 4.282 2.126 1.00 97.50 81 LEU A O 1
ATOM 639 N N . LYS A 1 82 ? 0.084 4.704 3.593 1.00 97.56 82 LYS A N 1
ATOM 640 C CA . LYS A 1 82 ? 0.286 6.109 3.200 1.00 97.56 82 LYS A CA 1
ATOM 641 C C . LYS A 1 82 ? 0.671 6.235 1.729 1.00 97.56 82 LYS A C 1
ATOM 643 O O . LYS A 1 82 ? 0.112 7.058 1.010 1.00 97.56 82 LYS A O 1
ATOM 648 N N . GLY A 1 83 ? 1.606 5.406 1.269 1.00 97.81 83 GLY A N 1
ATOM 649 C CA . GLY A 1 83 ? 2.023 5.421 -0.126 1.00 97.81 83 GLY A CA 1
ATOM 650 C C . GLY A 1 83 ? 0.905 4.979 -1.075 1.00 97.81 83 GLY A C 1
ATOM 651 O O . GLY A 1 83 ? 0.654 5.663 -2.059 1.00 97.81 83 GLY A O 1
ATOM 652 N N . GLN A 1 84 ? 0.147 3.928 -0.747 1.00 97.56 84 GLN A N 1
ATOM 653 C CA . GLN A 1 84 ? -0.995 3.502 -1.566 1.00 97.56 84 GLN A CA 1
ATOM 654 C C . GLN A 1 84 ? -2.133 4.525 -1.569 1.00 97.56 84 GLN A C 1
ATOM 656 O O . GLN A 1 84 ? -2.823 4.684 -2.574 1.00 97.56 84 GLN A O 1
ATOM 661 N N . ARG A 1 85 ? -2.305 5.269 -0.474 1.00 97.81 85 ARG A N 1
ATOM 662 C CA . ARG A 1 85 ? -3.241 6.390 -0.417 1.00 97.81 85 ARG A CA 1
ATOM 663 C C . ARG A 1 85 ? -2.833 7.527 -1.360 1.00 97.81 85 ARG A C 1
ATOM 665 O O . ARG A 1 85 ? -3.702 8.063 -2.043 1.00 97.81 85 ARG A O 1
ATOM 672 N N . LEU A 1 86 ? -1.537 7.849 -1.440 1.00 98.06 86 LEU A N 1
ATOM 673 C CA . LEU A 1 86 ? -0.992 8.803 -2.418 1.00 98.06 86 LEU A CA 1
ATOM 674 C C . LEU A 1 86 ? -1.155 8.299 -3.857 1.00 98.06 86 LEU A C 1
ATOM 676 O O . LEU A 1 86 ? -1.529 9.060 -4.746 1.00 98.06 86 LEU A O 1
ATOM 680 N N . GLU A 1 87 ? -0.894 7.015 -4.098 1.00 97.31 87 GLU A N 1
ATOM 681 C CA . GLU A 1 87 ? -1.095 6.398 -5.411 1.00 97.31 87 GLU A CA 1
ATOM 682 C C . GLU A 1 87 ? -2.558 6.463 -5.860 1.00 97.31 87 GLU A C 1
ATOM 684 O O . GLU A 1 87 ? -2.816 6.723 -7.034 1.00 97.31 87 GLU A O 1
ATOM 689 N N . ALA A 1 88 ? -3.507 6.285 -4.937 1.00 96.06 88 ALA A N 1
ATOM 690 C CA . ALA A 1 88 ? -4.934 6.406 -5.221 1.00 96.06 88 ALA A CA 1
ATOM 691 C C . ALA A 1 88 ? -5.333 7.824 -5.681 1.00 96.06 88 ALA A C 1
ATOM 693 O O . ALA A 1 88 ? -6.232 7.962 -6.508 1.00 96.06 88 ALA A O 1
ATOM 694 N N . ASP A 1 89 ? -4.611 8.858 -5.230 1.00 96.25 89 ASP A N 1
ATOM 695 C CA . ASP A 1 89 ? -4.744 10.246 -5.707 1.00 96.25 89 ASP A CA 1
ATOM 696 C C . ASP A 1 89 ? -3.877 10.543 -6.945 1.00 96.25 89 ASP A C 1
ATOM 698 O O . ASP A 1 89 ? -3.710 11.697 -7.345 1.00 96.25 89 ASP A O 1
ATOM 702 N N . ASN A 1 90 ? -3.300 9.511 -7.569 1.00 96.31 90 ASN A N 1
ATOM 703 C CA . ASN A 1 90 ? -2.375 9.620 -8.696 1.00 96.31 90 ASN A CA 1
ATOM 704 C C . ASN A 1 90 ? -1.108 10.448 -8.375 1.00 96.31 90 ASN A C 1
ATOM 706 O O . ASN A 1 90 ? -0.408 10.924 -9.272 1.00 96.31 90 ASN A O 1
ATOM 710 N N . MET A 1 91 ? -0.755 10.586 -7.092 1.00 98.06 91 MET A N 1
ATOM 711 C CA . MET A 1 91 ? 0.459 11.260 -6.614 1.00 98.06 91 MET A CA 1
ATOM 712 C C . MET A 1 91 ? 1.663 10.304 -6.617 1.00 98.06 91 MET A C 1
ATOM 714 O O . MET A 1 91 ? 2.411 10.186 -5.644 1.00 98.06 91 MET A O 1
ATOM 718 N N . LEU A 1 92 ? 1.868 9.608 -7.739 1.00 98.12 92 LEU A N 1
ATOM 719 C CA . LEU A 1 92 ? 2.843 8.518 -7.868 1.00 98.12 92 LEU A CA 1
ATOM 720 C C . LEU A 1 92 ? 4.285 8.957 -7.564 1.00 98.12 92 LEU A C 1
ATOM 722 O O . LEU A 1 92 ? 5.054 8.202 -6.976 1.00 98.12 92 LEU A O 1
ATOM 726 N N . GLN A 1 93 ? 4.658 10.187 -7.926 1.00 98.19 93 GLN A N 1
ATOM 727 C CA . GLN A 1 93 ? 5.995 10.725 -7.645 1.00 98.19 93 GLN A CA 1
ATOM 728 C C . GLN A 1 93 ? 6.246 10.920 -6.147 1.00 98.19 93 GLN A C 1
ATOM 730 O O . GLN A 1 93 ? 7.365 10.718 -5.679 1.00 98.19 93 GLN A O 1
ATOM 735 N N . ASP A 1 94 ? 5.225 11.308 -5.386 1.00 98.31 94 ASP A N 1
ATOM 736 C CA . ASP A 1 94 ? 5.366 11.521 -3.948 1.00 98.31 94 ASP A CA 1
ATOM 737 C C . ASP A 1 94 ? 5.348 10.190 -3.193 1.00 98.31 94 ASP A C 1
ATOM 739 O O . ASP A 1 94 ? 6.166 9.997 -2.292 1.00 98.31 94 ASP A O 1
ATOM 743 N N . ALA A 1 95 ? 4.530 9.228 -3.640 1.00 98.44 95 ALA A N 1
ATOM 744 C CA . ALA A 1 95 ? 4.601 7.845 -3.169 1.00 98.44 95 ALA A CA 1
ATOM 745 C C . ALA A 1 95 ? 5.997 7.241 -3.411 1.00 98.44 95 ALA A C 1
ATOM 747 O O . ALA A 1 95 ? 6.601 6.676 -2.500 1.00 98.44 95 ALA A O 1
ATOM 748 N N . LEU A 1 96 ? 6.566 7.438 -4.608 1.00 98.38 96 LEU A N 1
ATOM 749 C CA . LEU A 1 96 ? 7.911 6.969 -4.944 1.00 98.38 96 LEU A CA 1
ATOM 750 C C . LEU A 1 96 ? 8.972 7.555 -4.002 1.00 98.38 96 LEU A C 1
ATOM 752 O O . LEU A 1 96 ? 9.773 6.810 -3.440 1.00 98.38 96 LEU A O 1
ATOM 756 N N . LYS A 1 97 ? 8.968 8.880 -3.793 1.00 98.25 97 LYS A N 1
ATOM 757 C CA . LYS A 1 97 ? 9.901 9.544 -2.864 1.00 98.25 97 LYS A CA 1
ATOM 758 C C . LYS A 1 97 ? 9.771 8.993 -1.447 1.00 98.25 97 LYS A C 1
ATOM 760 O O . LYS A 1 97 ? 10.790 8.787 -0.794 1.00 98.25 97 LYS A O 1
ATOM 765 N N . MET A 1 98 ? 8.544 8.751 -0.985 1.00 97.75 98 MET A N 1
ATOM 766 C CA . MET A 1 98 ? 8.278 8.182 0.335 1.00 97.75 98 MET A CA 1
ATOM 767 C C . MET A 1 98 ? 8.894 6.786 0.474 1.00 97.75 98 MET A C 1
ATOM 769 O O . MET A 1 98 ? 9.605 6.528 1.444 1.00 97.75 98 MET A O 1
ATOM 773 N N . TYR A 1 99 ? 8.687 5.906 -0.508 1.00 98.38 99 TYR A N 1
ATOM 774 C CA . TYR A 1 99 ? 9.251 4.556 -0.482 1.00 98.38 99 TYR A CA 1
ATOM 775 C C . TYR A 1 99 ? 10.779 4.555 -0.551 1.00 98.38 99 TYR A C 1
ATOM 777 O O . TYR A 1 99 ? 11.421 3.849 0.225 1.00 98.38 99 TYR A O 1
ATOM 785 N N . VAL A 1 100 ? 11.373 5.382 -1.418 1.00 97.88 100 VAL A N 1
ATOM 786 C CA . VAL A 1 100 ? 12.836 5.543 -1.488 1.00 97.88 100 VAL A CA 1
ATOM 787 C C . VAL A 1 100 ? 13.390 6.050 -0.159 1.00 97.88 100 VAL A C 1
ATOM 789 O O . VAL A 1 100 ? 14.392 5.525 0.325 1.00 97.88 100 VAL A O 1
ATOM 792 N N . TYR A 1 101 ? 12.742 7.049 0.447 1.00 97.38 101 TYR A N 1
ATOM 793 C CA . TYR A 1 101 ? 13.154 7.586 1.741 1.00 97.38 101 TYR A CA 1
ATOM 794 C C . TYR A 1 101 ? 13.142 6.499 2.817 1.00 97.38 101 TYR A C 1
ATOM 796 O O . TYR A 1 101 ? 14.161 6.303 3.476 1.00 97.38 101 TYR A O 1
ATOM 804 N N . TYR A 1 102 ? 12.044 5.747 2.933 1.00 97.56 102 TYR A N 1
ATOM 805 C CA . TYR A 1 102 ? 11.908 4.678 3.921 1.00 97.56 102 TYR A CA 1
ATOM 806 C C . TYR A 1 102 ? 12.983 3.597 3.758 1.00 97.56 102 TYR A C 1
ATOM 808 O O . TYR A 1 102 ? 13.679 3.268 4.715 1.00 97.56 102 TYR A O 1
ATOM 816 N N . LEU A 1 103 ? 13.188 3.097 2.535 1.00 96.81 103 LEU A N 1
ATOM 817 C CA . LEU A 1 103 ? 14.207 2.078 2.251 1.00 96.81 103 LEU A CA 1
ATOM 818 C C . LEU A 1 103 ? 15.637 2.592 2.478 1.00 96.81 103 LEU A C 1
ATOM 820 O O . LEU A 1 103 ? 16.541 1.812 2.742 1.00 96.81 103 LEU A O 1
ATOM 824 N N . THR A 1 104 ? 15.865 3.902 2.381 1.00 96.75 104 THR A N 1
ATOM 825 C CA . THR A 1 104 ? 17.198 4.489 2.589 1.00 96.75 104 THR A CA 1
ATOM 826 C C . THR A 1 104 ? 17.476 4.820 4.057 1.00 96.75 104 THR A C 1
ATOM 828 O O . THR A 1 104 ? 18.638 4.864 4.465 1.00 96.75 104 THR A O 1
ATOM 831 N N . LYS A 1 105 ? 16.442 5.156 4.836 1.00 96.00 105 LYS A N 1
ATOM 832 C CA . LYS A 1 105 ? 16.589 5.701 6.194 1.00 96.00 105 LYS A CA 1
ATOM 833 C C . LYS A 1 105 ? 16.195 4.735 7.297 1.00 96.00 105 LYS A C 1
ATOM 835 O O . LYS A 1 105 ? 16.865 4.742 8.324 1.00 96.00 105 LYS A O 1
ATOM 840 N N . GLU A 1 106 ? 15.182 3.912 7.062 1.00 94.75 106 GLU A N 1
ATOM 841 C CA . GLU A 1 106 ? 14.592 3.057 8.089 1.00 94.75 106 GLU A CA 1
ATOM 842 C C . GLU A 1 106 ? 15.026 1.599 7.920 1.00 94.75 106 GLU A C 1
ATOM 844 O O . GLU A 1 106 ? 15.754 1.063 8.753 1.00 94.75 106 GLU A O 1
ATOM 849 N N . ASP A 1 107 ? 14.623 0.956 6.822 1.00 94.31 107 ASP A N 1
ATOM 850 C CA . ASP A 1 107 ? 14.923 -0.457 6.570 1.00 94.31 107 ASP A CA 1
ATOM 851 C C . ASP A 1 107 ? 15.055 -0.735 5.073 1.00 94.31 107 ASP A C 1
ATOM 853 O O . ASP A 1 107 ? 14.065 -0.884 4.352 1.00 94.31 107 ASP A O 1
ATOM 857 N N . GLU A 1 108 ? 16.299 -0.865 4.614 1.00 93.81 108 GLU A N 1
ATOM 858 C CA . GLU A 1 108 ? 16.616 -1.227 3.233 1.00 93.81 108 GLU A CA 1
ATOM 859 C C . GLU A 1 108 ? 16.040 -2.597 2.866 1.00 93.81 108 GLU A C 1
ATOM 861 O O . GLU A 1 108 ? 15.581 -2.800 1.748 1.00 93.81 108 GLU A O 1
ATOM 866 N N . SER A 1 109 ? 15.981 -3.551 3.790 1.00 92.69 109 SER A N 1
ATOM 867 C CA . SER A 1 109 ? 15.512 -4.910 3.503 1.00 92.69 109 SER A CA 1
ATOM 868 C C . SER A 1 109 ? 13.984 -5.055 3.490 1.00 92.69 109 SER A C 1
ATOM 870 O O . SER A 1 109 ? 13.472 -6.150 3.241 1.00 92.69 109 SER A O 1
ATOM 872 N N . CYS A 1 110 ? 13.242 -3.961 3.704 1.00 96.12 110 CYS A N 1
ATOM 873 C CA . CYS A 1 110 ? 11.794 -3.984 3.854 1.00 96.12 110 CYS A CA 1
ATOM 874 C C . CYS A 1 110 ? 11.068 -4.409 2.564 1.00 96.12 110 CYS A C 1
ATOM 876 O O . CYS A 1 110 ? 10.796 -3.609 1.662 1.00 96.12 110 CYS A O 1
ATOM 878 N N . VAL A 1 111 ? 10.695 -5.689 2.492 1.00 95.50 111 VAL A N 1
ATOM 879 C CA . VAL A 1 111 ? 10.050 -6.291 1.313 1.00 95.50 111 VAL A CA 1
ATOM 880 C C . VAL A 1 111 ? 8.732 -5.613 0.918 1.00 95.50 111 VAL A C 1
ATOM 882 O O . VAL A 1 111 ? 8.582 -5.307 -0.266 1.00 95.50 111 VAL A O 1
ATOM 885 N N . PRO A 1 112 ? 7.773 -5.346 1.832 1.00 95.94 112 PRO A N 1
ATOM 886 C CA . PRO A 1 112 ? 6.499 -4.738 1.443 1.00 95.94 112 PRO A CA 1
ATOM 887 C C . PRO A 1 112 ? 6.672 -3.363 0.790 1.00 95.94 112 PRO A C 1
ATOM 889 O O . PRO A 1 112 ? 6.055 -3.086 -0.239 1.00 95.94 112 PRO A O 1
ATOM 892 N N . VAL A 1 113 ? 7.557 -2.529 1.344 1.00 97.94 113 VAL A N 1
ATOM 893 C CA . VAL A 1 113 ? 7.856 -1.194 0.808 1.00 97.94 113 VAL A CA 1
ATOM 894 C C . VAL A 1 113 ? 8.580 -1.300 -0.536 1.00 97.94 113 VAL A C 1
ATOM 896 O O . VAL A 1 113 ? 8.210 -0.603 -1.479 1.00 97.94 113 VAL A O 1
ATOM 899 N N . ARG A 1 114 ? 9.541 -2.223 -0.678 1.00 97.69 114 ARG A N 1
ATOM 900 C CA . ARG A 1 114 ? 10.239 -2.465 -1.952 1.00 97.69 114 ARG A CA 1
ATOM 901 C C . ARG A 1 114 ? 9.296 -2.940 -3.059 1.00 97.69 114 ARG A C 1
ATOM 903 O O . ARG A 1 114 ? 9.376 -2.439 -4.177 1.00 97.69 114 ARG A O 1
ATOM 910 N N . LYS A 1 115 ? 8.356 -3.845 -2.762 1.00 97.19 115 LYS A N 1
ATOM 911 C CA . LYS A 1 115 ? 7.338 -4.276 -3.739 1.00 97.19 115 LYS A CA 1
ATOM 912 C C . LYS A 1 115 ? 6.455 -3.112 -4.196 1.00 97.19 115 LYS A C 1
ATOM 914 O O . LYS A 1 115 ? 6.169 -3.006 -5.387 1.00 97.19 115 LYS A O 1
ATOM 919 N N . ARG A 1 116 ? 6.061 -2.211 -3.285 1.00 98.00 116 ARG A N 1
ATOM 920 C CA . ARG A 1 116 ? 5.330 -0.992 -3.670 1.00 98.00 116 ARG A CA 1
ATOM 921 C C . ARG A 1 116 ? 6.181 -0.040 -4.511 1.00 98.00 116 ARG A C 1
ATOM 923 O O . ARG A 1 116 ? 5.690 0.442 -5.523 1.00 98.00 116 ARG A O 1
ATOM 930 N N . LEU A 1 117 ? 7.455 0.167 -4.163 1.00 98.44 117 LEU A N 1
ATOM 931 C CA . LEU A 1 117 ? 8.395 0.963 -4.964 1.00 98.44 117 LEU A CA 1
ATOM 932 C C . LEU A 1 117 ? 8.441 0.476 -6.421 1.00 98.44 117 LEU A C 1
ATOM 934 O O . LEU A 1 117 ? 8.266 1.276 -7.338 1.00 98.44 117 LEU A O 1
ATOM 938 N N . ILE A 1 118 ? 8.631 -0.831 -6.623 1.00 98.06 118 ILE A N 1
ATOM 939 C CA . ILE A 1 118 ? 8.686 -1.465 -7.950 1.00 98.06 118 ILE A CA 1
ATOM 940 C C . ILE A 1 118 ? 7.378 -1.230 -8.722 1.00 98.06 118 ILE A C 1
ATOM 942 O O . ILE A 1 118 ? 7.410 -0.777 -9.868 1.00 98.06 118 ILE A O 1
ATOM 946 N N . ALA A 1 119 ? 6.225 -1.468 -8.088 1.00 97.56 119 ALA A N 1
ATOM 947 C CA . ALA A 1 119 ? 4.917 -1.249 -8.708 1.00 97.56 119 ALA A CA 1
ATOM 948 C C . ALA A 1 119 ? 4.695 0.224 -9.114 1.00 97.56 119 ALA A C 1
ATOM 950 O O . ALA A 1 119 ? 4.147 0.513 -10.184 1.00 97.56 119 ALA A O 1
ATOM 951 N N . THR A 1 120 ? 5.160 1.166 -8.293 1.00 98.31 120 THR A N 1
ATOM 952 C CA . THR A 1 120 ? 5.037 2.609 -8.551 1.00 98.31 120 THR A CA 1
ATOM 953 C C . THR A 1 120 ? 5.989 3.079 -9.646 1.00 98.31 120 THR A C 1
ATOM 955 O O . THR A 1 120 ? 5.590 3.890 -10.482 1.00 98.31 120 THR A O 1
ATOM 958 N N . LEU A 1 121 ? 7.208 2.530 -9.727 1.00 98.12 121 LEU A N 1
ATOM 959 C CA . LEU A 1 121 ? 8.113 2.752 -10.862 1.00 98.12 121 LEU A CA 1
ATOM 960 C C . LEU A 1 121 ? 7.473 2.291 -12.176 1.00 98.12 121 LEU A C 1
ATOM 962 O O . LEU A 1 121 ? 7.456 3.057 -13.143 1.00 98.12 121 LEU A O 1
ATOM 966 N N . ARG A 1 122 ? 6.883 1.086 -12.195 1.00 96.31 122 ARG A N 1
ATOM 967 C CA . ARG A 1 122 ? 6.169 0.573 -13.374 1.00 96.31 122 ARG A CA 1
ATOM 968 C C . ARG A 1 122 ? 5.011 1.494 -13.767 1.00 96.31 122 ARG A C 1
ATOM 970 O O . ARG A 1 122 ? 4.918 1.890 -14.924 1.00 96.31 122 ARG A O 1
ATOM 977 N N . SER A 1 123 ? 4.195 1.916 -12.799 1.00 95.94 123 SER A N 1
ATOM 978 C CA . SER A 1 123 ? 3.061 2.833 -13.019 1.00 95.94 123 SER A CA 1
ATOM 979 C C . SER A 1 123 ? 3.482 4.209 -13.557 1.00 95.94 123 SER A C 1
ATOM 981 O O . SER A 1 123 ? 2.733 4.843 -14.294 1.00 95.94 123 SER A O 1
ATOM 983 N N . LEU A 1 124 ? 4.695 4.668 -13.233 1.00 96.38 124 LEU A N 1
ATOM 984 C CA . LEU A 1 124 ? 5.290 5.897 -13.770 1.00 96.38 124 LEU A CA 1
ATOM 985 C C . LEU A 1 124 ? 5.890 5.732 -15.179 1.00 96.38 124 LEU A C 1
ATOM 987 O O . LEU A 1 124 ? 6.445 6.690 -15.717 1.00 96.38 124 LEU A O 1
ATOM 991 N N . GLY A 1 125 ? 5.830 4.533 -15.765 1.00 94.62 125 GLY A N 1
ATOM 992 C CA . GLY A 1 125 ? 6.461 4.210 -17.046 1.00 94.62 125 GLY A CA 1
ATOM 993 C C . GLY A 1 125 ? 7.982 4.051 -16.964 1.00 94.62 125 GLY A C 1
ATOM 994 O O . GLY A 1 125 ? 8.644 3.924 -17.993 1.00 94.62 125 GLY A O 1
ATOM 995 N N . LYS A 1 126 ? 8.559 4.024 -15.757 1.00 95.56 126 LYS A N 1
ATOM 996 C CA . LYS A 1 126 ? 9.994 3.818 -15.519 1.00 95.56 126 LYS A CA 1
ATOM 997 C C . LYS A 1 126 ? 10.328 2.325 -15.534 1.00 95.56 126 LYS A C 1
ATOM 999 O O . LYS A 1 126 ? 10.857 1.786 -14.564 1.00 95.56 126 LYS A O 1
ATOM 1004 N N . ILE A 1 127 ? 9.976 1.651 -16.629 1.00 95.19 127 ILE A N 1
ATOM 1005 C CA . ILE A 1 127 ? 9.996 0.183 -16.721 1.00 95.19 127 ILE A CA 1
ATOM 1006 C C . ILE A 1 127 ? 11.408 -0.376 -16.504 1.00 95.19 127 ILE A C 1
ATOM 1008 O O . ILE A 1 127 ? 11.568 -1.342 -15.766 1.00 95.19 127 ILE A O 1
ATOM 1012 N N . THR A 1 128 ? 12.442 0.266 -17.058 1.00 93.75 128 THR A N 1
ATOM 1013 C CA . THR A 1 128 ? 13.840 -0.153 -16.854 1.00 93.75 128 THR A CA 1
ATOM 1014 C C . THR A 1 128 ? 14.253 -0.089 -15.383 1.00 93.75 128 THR A C 1
ATOM 1016 O O . THR A 1 128 ? 14.784 -1.064 -14.862 1.00 93.75 128 THR A O 1
ATOM 1019 N N . GLU A 1 129 ? 13.951 1.018 -14.692 1.00 96.00 129 GLU A N 1
ATOM 1020 C CA . GLU A 1 129 ? 14.244 1.172 -13.258 1.00 96.00 129 GLU A CA 1
ATOM 1021 C C . GLU A 1 129 ? 13.476 0.129 -12.425 1.00 96.00 129 GLU A C 1
ATOM 1023 O O . GLU A 1 129 ? 14.031 -0.459 -11.498 1.00 96.00 129 GLU A O 1
ATOM 1028 N N . ALA A 1 130 ? 12.210 -0.136 -12.772 1.00 97.25 130 ALA A N 1
ATOM 1029 C CA . ALA A 1 130 ? 11.391 -1.148 -12.105 1.00 97.25 130 ALA A CA 1
ATOM 1030 C C . ALA A 1 130 ? 11.968 -2.563 -12.280 1.00 97.25 130 ALA A C 1
ATOM 1032 O O . ALA A 1 130 ? 12.064 -3.306 -11.304 1.00 97.25 130 ALA A O 1
ATOM 1033 N N . ALA A 1 131 ? 12.385 -2.920 -13.499 1.00 96.56 131 ALA A N 1
ATOM 1034 C CA . ALA A 1 131 ? 12.946 -4.230 -13.820 1.00 96.56 131 ALA A CA 1
ATOM 1035 C C . ALA A 1 131 ? 14.299 -4.464 -13.130 1.00 96.56 131 ALA A C 1
ATOM 1037 O O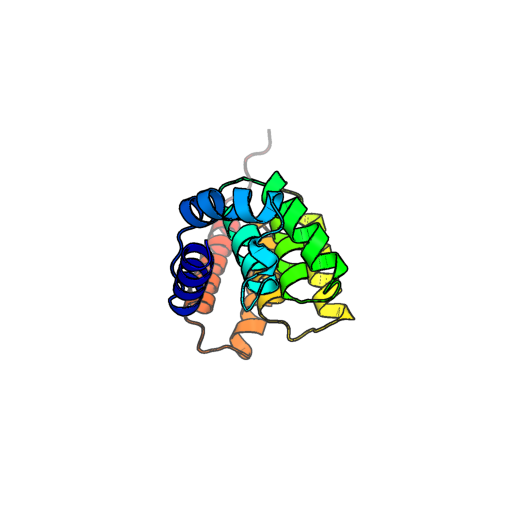 . ALA A 1 131 ? 14.538 -5.543 -12.585 1.00 96.56 131 ALA A O 1
ATOM 1038 N N . GLU A 1 132 ? 15.175 -3.455 -13.104 1.00 96.00 132 GLU A N 1
ATOM 1039 C CA . GLU A 1 132 ? 16.445 -3.516 -12.370 1.00 96.00 132 GLU A CA 1
ATOM 1040 C C . GLU A 1 132 ? 16.214 -3.744 -10.874 1.00 96.00 132 GLU A C 1
ATOM 1042 O O . GLU A 1 132 ? 16.876 -4.575 -10.252 1.00 96.00 132 GLU A O 1
ATOM 1047 N N . GLU A 1 133 ? 15.250 -3.033 -10.291 1.00 96.75 133 GLU A N 1
ATOM 1048 C CA . GLU A 1 133 ? 14.941 -3.144 -8.870 1.00 96.75 133 GLU A CA 1
ATOM 1049 C C . GLU A 1 133 ? 14.267 -4.479 -8.514 1.00 96.75 133 GLU A C 1
ATOM 1051 O O . GLU A 1 133 ? 14.592 -5.091 -7.493 1.00 96.75 133 GLU A O 1
ATOM 1056 N N . LEU A 1 134 ? 13.391 -4.982 -9.388 1.00 97.12 134 LEU A N 1
ATOM 1057 C CA . LEU A 1 134 ? 12.777 -6.302 -9.257 1.00 97.12 134 LEU A CA 1
ATOM 1058 C C . LEU A 1 134 ? 13.801 -7.434 -9.411 1.00 97.12 134 LEU A C 1
ATOM 1060 O O . LEU A 1 134 ? 13.726 -8.424 -8.687 1.00 97.12 134 LEU A O 1
ATOM 1064 N N . THR A 1 135 ? 14.799 -7.269 -10.280 1.00 96.50 135 THR A N 1
ATOM 1065 C CA . THR A 1 135 ? 15.903 -8.230 -10.420 1.00 96.50 135 THR A CA 1
ATOM 1066 C C . THR A 1 135 ? 16.682 -8.358 -9.110 1.00 96.50 135 THR A C 1
ATOM 1068 O O . THR A 1 135 ? 16.831 -9.464 -8.597 1.00 96.50 135 THR A O 1
ATOM 1071 N N . LYS A 1 136 ? 17.078 -7.232 -8.496 1.00 95.06 136 LYS A N 1
ATOM 1072 C CA . LYS A 1 136 ? 17.765 -7.238 -7.187 1.00 95.06 136 LYS A CA 1
ATOM 1073 C C . LYS A 1 136 ? 16.925 -7.898 -6.092 1.00 95.06 136 LYS A C 1
ATOM 1075 O O . LYS A 1 136 ? 17.454 -8.592 -5.226 1.00 95.06 136 LYS A O 1
ATOM 1080 N N . TYR A 1 137 ? 15.611 -7.667 -6.105 1.00 95.94 137 TYR A N 1
ATOM 1081 C CA . TYR A 1 137 ? 14.691 -8.330 -5.182 1.00 95.94 137 TYR A CA 1
ATOM 1082 C C . TYR A 1 137 ? 14.706 -9.855 -5.380 1.00 95.94 137 TYR A C 1
ATOM 1084 O O . TYR A 1 137 ? 14.855 -10.600 -4.410 1.00 95.94 137 TYR A O 1
ATOM 1092 N N . LEU A 1 138 ? 14.609 -10.327 -6.624 1.00 96.62 138 LEU A N 1
ATOM 1093 C CA . LEU A 1 138 ? 14.575 -11.753 -6.960 1.00 96.62 138 LEU A CA 1
ATOM 1094 C C . LEU A 1 138 ? 15.905 -12.475 -6.715 1.00 96.62 138 LEU A C 1
ATOM 1096 O O . LEU A 1 138 ? 15.880 -13.666 -6.407 1.00 96.62 138 LEU A O 1
ATOM 1100 N N . ASP A 1 139 ? 17.041 -11.772 -6.731 1.00 94.94 139 ASP A N 1
ATOM 1101 C CA . ASP A 1 139 ? 18.327 -12.335 -6.290 1.00 94.94 139 ASP A CA 1
ATOM 1102 C C . ASP A 1 139 ? 18.270 -12.811 -4.826 1.00 94.94 139 ASP A C 1
ATOM 1104 O O . ASP A 1 139 ? 18.927 -13.782 -4.447 1.00 94.94 139 ASP A O 1
ATOM 1108 N N . THR A 1 140 ? 17.450 -12.154 -3.997 1.00 93.94 140 THR A N 1
ATOM 1109 C CA . THR A 1 140 ? 17.225 -12.543 -2.595 1.00 93.94 140 THR A CA 1
ATOM 1110 C C . THR A 1 140 ? 16.027 -13.486 -2.447 1.00 93.94 140 THR A C 1
ATOM 1112 O O . THR A 1 140 ? 16.090 -14.469 -1.708 1.00 93.94 140 THR A O 1
ATOM 1115 N N . PHE A 1 141 ? 14.932 -13.215 -3.162 1.00 93.38 141 PHE A N 1
ATOM 1116 C CA . PHE A 1 141 ? 13.650 -13.920 -3.049 1.00 93.38 141 PHE A CA 1
ATOM 1117 C C . PHE A 1 141 ? 13.351 -14.775 -4.287 1.00 93.38 141 PHE A C 1
ATOM 1119 O O . PHE A 1 141 ? 12.259 -14.727 -4.848 1.00 93.38 141 PHE A O 1
ATOM 1126 N N . TYR A 1 142 ? 14.313 -15.602 -4.695 1.00 93.50 142 TYR A N 1
ATOM 1127 C CA . TYR A 1 142 ? 14.273 -16.376 -5.945 1.00 93.50 142 TYR A CA 1
ATOM 1128 C C . TYR A 1 142 ? 13.081 -17.343 -6.083 1.00 93.50 142 TYR A C 1
ATOM 1130 O O . TYR A 1 142 ? 12.788 -17.790 -7.190 1.00 93.50 142 TYR A O 1
ATOM 1138 N N . ALA A 1 143 ? 12.399 -17.681 -4.984 1.00 96.00 143 ALA A N 1
ATOM 1139 C CA . ALA A 1 143 ? 11.207 -18.530 -4.982 1.00 96.00 143 ALA A CA 1
ATOM 1140 C C . ALA A 1 143 ? 9.896 -17.773 -5.296 1.00 96.00 143 ALA A C 1
ATOM 1142 O O . ALA A 1 143 ? 8.843 -18.407 -5.381 1.00 96.00 143 ALA A O 1
ATOM 1143 N N . ASP A 1 144 ? 9.931 -16.444 -5.454 1.00 95.62 144 ASP A N 1
ATOM 1144 C CA . ASP A 1 144 ? 8.757 -15.635 -5.792 1.00 95.62 144 ASP A CA 1
ATOM 1145 C C . ASP A 1 144 ? 8.396 -15.772 -7.281 1.00 95.62 144 ASP A C 1
ATOM 1147 O O . ASP A 1 144 ? 8.878 -15.036 -8.143 1.00 95.62 144 ASP A O 1
ATOM 1151 N N . VAL A 1 145 ? 7.537 -16.749 -7.581 1.00 95.94 145 VAL A N 1
ATOM 1152 C CA . VAL A 1 145 ? 7.055 -17.021 -8.944 1.00 95.94 145 VAL A CA 1
ATOM 1153 C C . VAL A 1 145 ? 6.338 -15.807 -9.539 1.00 95.94 145 VAL A C 1
ATOM 1155 O O . VAL A 1 145 ? 6.524 -15.522 -10.719 1.00 95.94 145 VAL A O 1
ATOM 1158 N N . GLU A 1 146 ? 5.558 -15.072 -8.743 1.00 94.75 146 GLU A N 1
ATOM 1159 C CA . GLU A 1 146 ? 4.848 -13.878 -9.217 1.00 94.75 146 GLU A CA 1
ATOM 1160 C C . GLU A 1 146 ? 5.826 -12.773 -9.607 1.00 94.75 146 GLU A C 1
ATOM 1162 O O . GLU A 1 146 ? 5.669 -12.166 -10.665 1.00 94.75 146 GLU A O 1
ATOM 1167 N N . GLY A 1 147 ? 6.883 -12.576 -8.816 1.00 95.44 147 GLY A N 1
ATOM 1168 C CA . GLY A 1 147 ? 7.950 -11.636 -9.153 1.00 95.44 147 GLY A CA 1
ATOM 1169 C C . GLY A 1 147 ? 8.658 -11.981 -10.468 1.00 95.44 147 GLY A C 1
ATOM 1170 O O . GLY A 1 147 ? 8.929 -11.089 -11.268 1.00 95.44 147 GLY A O 1
ATOM 1171 N N . TRP A 1 148 ? 8.911 -13.264 -10.747 1.00 97.25 148 TRP A N 1
ATOM 1172 C CA . TRP A 1 148 ? 9.497 -13.679 -12.029 1.00 97.25 148 TRP A CA 1
ATOM 1173 C C . TRP A 1 148 ? 8.571 -13.438 -13.225 1.00 97.25 148 TRP A C 1
ATOM 1175 O O . TRP A 1 148 ? 9.045 -13.015 -14.281 1.00 97.25 148 TRP A O 1
ATOM 1185 N N . MET A 1 149 ? 7.267 -13.696 -13.077 1.00 96.44 149 MET A N 1
ATOM 1186 C CA . MET A 1 149 ? 6.285 -13.410 -14.133 1.00 96.44 149 MET A CA 1
ATOM 1187 C C . MET A 1 149 ? 6.212 -11.909 -14.421 1.00 96.44 149 MET A C 1
ATOM 1189 O O . MET A 1 149 ? 6.296 -11.496 -15.574 1.00 96.44 149 MET A O 1
ATOM 1193 N N . GLU A 1 150 ? 6.150 -11.098 -13.367 1.00 95.62 150 GLU A N 1
ATOM 1194 C CA . GLU A 1 150 ? 6.140 -9.639 -13.452 1.00 95.62 150 GLU A CA 1
ATOM 1195 C C . GLU A 1 150 ? 7.392 -9.098 -14.170 1.00 95.62 150 GLU A C 1
ATOM 1197 O O . GLU A 1 150 ? 7.292 -8.226 -15.035 1.00 95.62 150 GLU A O 1
ATOM 1202 N N . LEU A 1 151 ? 8.576 -9.649 -13.874 1.00 96.06 151 LEU A N 1
ATOM 1203 C CA . LEU A 1 151 ? 9.822 -9.263 -14.541 1.00 96.06 151 LEU A CA 1
ATOM 1204 C C . LEU A 1 151 ? 9.810 -9.615 -16.038 1.00 96.06 151 LEU A C 1
ATOM 1206 O O . LEU A 1 151 ? 10.266 -8.824 -16.867 1.00 96.06 151 LEU A O 1
ATOM 1210 N N . ALA A 1 152 ? 9.283 -10.788 -16.399 1.00 94.94 152 ALA A N 1
ATOM 1211 C CA . ALA A 1 152 ? 9.139 -11.187 -17.797 1.00 94.94 152 ALA A CA 1
ATOM 1212 C C . ALA A 1 152 ? 8.194 -10.242 -18.561 1.00 94.94 152 ALA A C 1
ATOM 1214 O O . ALA A 1 152 ? 8.506 -9.836 -19.684 1.00 94.94 152 ALA A O 1
ATOM 1215 N N . ASP A 1 153 ? 7.087 -9.837 -17.936 1.00 94.12 153 ASP A N 1
ATOM 1216 C CA . ASP A 1 153 ? 6.146 -8.871 -18.505 1.00 94.12 153 ASP A CA 1
ATOM 1217 C C . ASP A 1 153 ? 6.796 -7.496 -18.717 1.00 94.12 153 ASP A C 1
ATOM 1219 O O . ASP A 1 153 ? 6.672 -6.918 -19.800 1.00 94.12 153 ASP A O 1
ATOM 1223 N N . MET A 1 154 ? 7.576 -7.002 -17.749 1.00 93.94 154 MET A N 1
ATOM 1224 C CA . MET A 1 154 ? 8.334 -5.751 -17.900 1.00 93.94 154 MET A CA 1
ATOM 1225 C C . MET A 1 154 ? 9.328 -5.809 -19.070 1.00 93.94 154 MET A C 1
ATOM 1227 O O . MET A 1 154 ? 9.435 -4.854 -19.842 1.00 93.94 154 MET A O 1
ATOM 1231 N N . TYR A 1 155 ? 10.043 -6.925 -19.257 1.00 90.62 155 TYR A N 1
ATOM 1232 C CA . TYR A 1 155 ? 10.960 -7.069 -20.394 1.00 90.62 155 TYR A CA 1
ATOM 1233 C C . TYR A 1 155 ? 10.236 -7.100 -21.743 1.00 90.62 155 TYR A C 1
ATOM 1235 O O . TYR A 1 155 ? 10.744 -6.543 -22.723 1.00 90.62 155 TYR A O 1
ATOM 1243 N N . ASN A 1 156 ? 9.044 -7.697 -21.799 1.00 89.62 156 ASN A N 1
ATOM 1244 C CA . ASN A 1 156 ? 8.207 -7.659 -22.995 1.00 89.62 156 ASN A CA 1
ATOM 1245 C C . ASN A 1 156 ? 7.782 -6.220 -23.330 1.00 89.62 156 ASN A C 1
ATOM 1247 O O . ASN A 1 156 ? 7.872 -5.810 -24.490 1.00 89.62 156 ASN A O 1
ATOM 1251 N N . GLU A 1 157 ? 7.390 -5.428 -22.329 1.00 87.38 157 GLU A N 1
ATOM 1252 C CA . GLU A 1 157 ? 7.056 -4.008 -22.501 1.00 87.38 157 GLU A CA 1
ATOM 1253 C C . GLU A 1 157 ? 8.250 -3.181 -22.998 1.00 87.38 157 GLU A C 1
ATOM 1255 O O . GLU A 1 157 ? 8.111 -2.424 -23.963 1.00 87.38 157 GLU A O 1
ATOM 1260 N N . CYS A 1 158 ? 9.438 -3.371 -22.414 1.00 78.69 158 CYS A N 1
ATOM 1261 C CA . CYS A 1 158 ? 10.671 -2.719 -22.867 1.00 78.69 158 CYS A CA 1
ATOM 1262 C C . CYS A 1 158 ? 10.977 -3.031 -24.340 1.00 78.69 158 CYS A C 1
ATOM 1264 O O . CYS A 1 158 ? 11.286 -2.127 -25.118 1.00 78.69 158 CYS A O 1
ATOM 1266 N N . ASN A 1 159 ? 10.857 -4.297 -24.754 1.00 72.12 159 ASN A N 1
ATOM 1267 C CA . ASN A 1 159 ? 11.112 -4.693 -26.139 1.00 72.12 159 ASN A CA 1
ATOM 1268 C C . ASN A 1 159 ? 10.100 -4.063 -27.117 1.00 72.12 159 ASN A C 1
ATOM 1270 O O . ASN A 1 159 ? 10.470 -3.643 -28.213 1.00 72.12 159 ASN A O 1
ATOM 1274 N N . MET A 1 160 ? 8.831 -3.922 -26.716 1.00 63.22 160 MET A N 1
ATOM 1275 C CA . MET A 1 160 ? 7.822 -3.223 -27.523 1.00 63.22 160 MET A CA 1
ATOM 1276 C C . MET A 1 160 ? 8.074 -1.711 -27.634 1.00 63.22 160 MET A C 1
ATOM 1278 O O . MET A 1 160 ? 7.807 -1.132 -28.689 1.00 63.22 160 MET A O 1
ATOM 1282 N N . GLN A 1 161 ? 8.617 -1.064 -26.597 1.00 58.12 161 GLN A N 1
ATOM 1283 C CA . GLN A 1 161 ? 9.013 0.350 -26.669 1.00 58.12 161 GLN A CA 1
ATOM 1284 C C . GLN A 1 161 ? 10.168 0.572 -27.653 1.00 58.12 161 GLN A C 1
ATOM 1286 O O . GLN A 1 161 ? 10.146 1.543 -28.405 1.00 58.12 161 GLN A O 1
ATOM 1291 N N . VAL A 1 162 ? 11.135 -0.349 -27.713 1.00 58.38 162 VAL A N 1
ATOM 1292 C CA . VAL A 1 162 ? 12.247 -0.293 -28.682 1.00 58.38 162 VAL A CA 1
ATOM 1293 C C . VAL A 1 162 ? 11.759 -0.494 -30.125 1.00 58.38 162 VAL A C 1
ATOM 1295 O O . VAL A 1 162 ? 12.319 0.086 -31.054 1.00 58.38 162 VAL A O 1
ATOM 1298 N N . LEU A 1 163 ? 10.705 -1.291 -30.325 1.00 54.31 163 LEU A N 1
ATOM 1299 C CA . LEU A 1 163 ? 10.127 -1.580 -31.643 1.00 54.31 163 LEU A CA 1
ATOM 1300 C C . LEU A 1 163 ? 9.063 -0.572 -32.103 1.00 54.31 163 LEU A C 1
ATOM 1302 O O . LEU A 1 163 ? 8.643 -0.643 -33.256 1.00 54.31 163 LEU A O 1
ATOM 1306 N N . SER A 1 164 ? 8.638 0.361 -31.247 1.00 44.34 164 SER A N 1
ATOM 1307 C CA . SER A 1 164 ? 7.734 1.454 -31.617 1.00 44.34 164 SER A CA 1
ATOM 1308 C C . SER A 1 164 ? 8.560 2.604 -32.211 1.00 44.34 164 SER A C 1
ATOM 1310 O O . SER A 1 164 ? 9.215 3.324 -31.456 1.00 44.34 164 SER A O 1
ATOM 1312 N N . PRO A 1 165 ? 8.575 2.822 -33.544 1.00 46.31 165 PRO A N 1
ATOM 1313 C CA . PRO A 1 165 ? 9.219 4.003 -34.099 1.00 46.31 165 PRO A CA 1
ATOM 1314 C C . PRO A 1 165 ? 8.442 5.225 -33.603 1.00 46.31 165 PRO A C 1
ATOM 1316 O O . PRO A 1 165 ? 7.210 5.198 -33.588 1.00 46.31 165 PRO A O 1
ATOM 1319 N N . CYS A 1 166 ? 9.158 6.273 -33.188 1.00 48.91 166 CYS A N 1
ATOM 1320 C CA . CYS A 1 166 ? 8.606 7.549 -32.728 1.00 48.91 166 CYS A CA 1
ATOM 1321 C C . CYS A 1 166 ? 7.311 7.935 -33.471 1.00 48.91 166 CYS A C 1
ATOM 1323 O O . CYS A 1 166 ? 7.299 7.887 -34.708 1.00 48.91 166 CYS A O 1
ATOM 1325 N N . PRO A 1 167 ? 6.241 8.371 -32.774 1.00 49.25 167 PRO A N 1
ATOM 1326 C CA . PRO A 1 167 ? 5.103 8.940 -33.468 1.00 49.25 167 PRO A CA 1
ATOM 1327 C C . PRO A 1 167 ? 5.592 10.174 -34.228 1.00 49.25 167 PRO A C 1
ATOM 1329 O O . PRO A 1 167 ? 6.384 10.974 -33.728 1.00 49.25 167 PRO A O 1
ATOM 1332 N N . PHE A 1 168 ? 5.171 10.231 -35.483 1.00 45.50 168 PHE A N 1
ATOM 1333 C CA . PHE A 1 168 ? 5.558 11.199 -36.490 1.00 45.50 168 PHE A CA 1
ATOM 1334 C C . PHE A 1 168 ? 5.656 12.633 -35.958 1.00 45.50 168 PHE A C 1
ATOM 1336 O O . PHE A 1 168 ? 4.766 13.131 -35.273 1.00 45.50 168 PHE A O 1
ATOM 1343 N N . ILE A 1 169 ? 6.733 13.296 -36.379 1.00 45.28 169 ILE A N 1
ATOM 1344 C CA . ILE A 1 169 ? 6.828 14.750 -36.485 1.00 45.28 169 ILE A CA 1
ATOM 1345 C C . ILE A 1 169 ? 5.595 15.252 -37.253 1.00 45.28 169 ILE A C 1
ATOM 1347 O O . ILE A 1 169 ? 5.345 14.797 -38.373 1.00 45.28 169 ILE A O 1
ATOM 1351 N N . SER A 1 170 ? 4.873 16.208 -36.673 1.00 43.81 170 SER A N 1
ATOM 1352 C CA . SER A 1 170 ? 4.001 17.146 -37.389 1.00 43.81 170 SER A CA 1
ATOM 1353 C C . SER A 1 170 ? 4.281 18.554 -36.900 1.00 43.81 170 SER A C 1
ATOM 1355 O O . SER A 1 170 ? 4.203 18.732 -35.662 1.00 43.81 170 SER A O 1
#